Protein AF-A0AAE3IRQ3-F1 (afdb_monomer_lite)

Foldseek 3Di:
DCPVVVVVLLVVLLVLLVCLVCVDPDDPVVVVVVVVVSVVVVVVCVVVCVPDVVSVVSVVVSVVSVVVVVVVVVVVCVVVVPDD

Secondary structure (DSSP, 8-state):
--HHHHHHHHHHHHHHHHHHHT-S---HHHHHHHHHHHHHHHHHHHHHHTTS-HHHHHHHHHHHHHHHHHHHHHHTTTTSSS--

Structure (mmCIF, N/CA/C/O backbone):
data_AF-A0AAE3IRQ3-F1
#
_entry.id   AF-A0AAE3IRQ3-F1
#
loop_
_atom_site.group_PDB
_atom_site.id
_atom_site.type_symbol
_atom_site.label_atom_id
_atom_site.label_alt_id
_atom_site.label_comp_id
_atom_site.label_asym_id
_atom_site.label_entity_id
_atom_site.label_seq_id
_atom_site.pdbx_PDB_ins_code
_atom_site.Cartn_x
_atom_site.Cartn_y
_atom_site.Cartn_z
_atom_site.occupancy
_atom_site.B_iso_or_equiv
_atom_site.auth_seq_id
_atom_site.auth_comp_id
_atom_site.auth_asym_id
_atom_site.auth_atom_id
_atom_site.pdbx_PDB_model_num
ATOM 1 N N . MET A 1 1 ? 21.981 -9.377 -4.729 1.00 53.84 1 MET A N 1
ATOM 2 C CA . MET A 1 1 ? 21.414 -9.352 -3.360 1.00 53.84 1 MET A CA 1
ATOM 3 C C . MET A 1 1 ? 20.394 -8.221 -3.114 1.00 53.84 1 MET A C 1
ATOM 5 O O . MET A 1 1 ? 19.649 -8.334 -2.158 1.00 53.84 1 MET A O 1
ATOM 9 N N . GLY A 1 2 ? 20.303 -7.150 -3.929 1.00 64.06 2 GLY A N 1
ATOM 10 C CA . GLY A 1 2 ? 19.369 -6.026 -3.666 1.00 64.06 2 GLY A CA 1
ATOM 11 C C . GLY A 1 2 ? 17.944 -6.155 -4.239 1.00 64.06 2 GLY A C 1
ATOM 12 O O . GLY A 1 2 ? 17.013 -5.543 -3.729 1.00 64.06 2 GLY A O 1
ATOM 13 N N . MET A 1 3 ? 17.747 -6.980 -5.270 1.00 65.38 3 MET A N 1
ATOM 14 C CA . MET A 1 3 ? 16.468 -7.082 -5.999 1.00 65.38 3 MET A CA 1
ATOM 15 C C . MET A 1 3 ? 15.317 -7.643 -5.148 1.00 65.38 3 MET A C 1
ATOM 17 O O . MET A 1 3 ? 14.180 -7.200 -5.265 1.00 65.38 3 MET A O 1
ATOM 21 N N . LEU A 1 4 ? 15.626 -8.587 -4.254 1.00 71.75 4 LEU A N 1
ATOM 22 C CA . LEU A 1 4 ? 14.651 -9.220 -3.360 1.00 71.75 4 LEU A CA 1
ATOM 23 C C . LEU A 1 4 ? 14.111 -8.244 -2.305 1.00 71.75 4 LEU A C 1
ATOM 25 O O . LEU A 1 4 ? 12.928 -8.290 -1.985 1.00 71.75 4 LEU A O 1
ATOM 29 N N . LEU A 1 5 ? 14.955 -7.335 -1.805 1.00 68.00 5 LEU A N 1
ATOM 30 C CA . LEU A 1 5 ? 14.555 -6.303 -0.844 1.00 68.00 5 LEU A CA 1
ATOM 31 C C . LEU A 1 5 ? 13.591 -5.292 -1.474 1.00 68.00 5 LEU A C 1
ATOM 33 O O . LEU A 1 5 ? 12.574 -4.960 -0.870 1.00 68.00 5 LEU A O 1
ATOM 37 N N . LEU A 1 6 ? 13.868 -4.853 -2.708 1.00 66.44 6 LEU A N 1
ATOM 38 C CA . LEU A 1 6 ? 12.971 -3.949 -3.436 1.00 66.44 6 LEU A CA 1
ATOM 39 C C . LEU A 1 6 ? 11.621 -4.615 -3.735 1.00 66.44 6 LEU A C 1
ATOM 41 O O . LEU A 1 6 ? 10.571 -4.006 -3.537 1.00 66.44 6 LEU A O 1
ATOM 45 N N . TYR A 1 7 ? 11.650 -5.884 -4.156 1.00 66.88 7 TYR A N 1
ATOM 46 C CA . TYR A 1 7 ? 10.442 -6.666 -4.414 1.00 66.88 7 TYR A CA 1
ATOM 47 C C . TYR A 1 7 ? 9.576 -6.793 -3.155 1.00 66.88 7 TYR A C 1
ATOM 49 O O . TYR A 1 7 ? 8.369 -6.561 -3.204 1.00 66.88 7 TYR A O 1
ATOM 57 N N . TRP A 1 8 ? 10.194 -7.075 -2.006 1.00 77.38 8 TRP A N 1
ATOM 58 C CA . TRP A 1 8 ? 9.486 -7.194 -0.733 1.00 77.38 8 TRP A CA 1
ATOM 59 C C . TRP A 1 8 ? 8.817 -5.880 -0.309 1.00 77.38 8 TRP A C 1
ATOM 61 O O . TRP A 1 8 ? 7.665 -5.886 0.127 1.00 77.38 8 TRP A O 1
ATOM 71 N N . THR A 1 9 ? 9.496 -4.744 -0.495 1.00 74.81 9 THR A N 1
ATOM 72 C CA . THR A 1 9 ? 8.933 -3.413 -0.224 1.00 74.81 9 THR A CA 1
ATOM 73 C C . THR A 1 9 ? 7.720 -3.128 -1.102 1.00 74.81 9 THR A C 1
ATOM 75 O O . THR A 1 9 ? 6.681 -2.726 -0.584 1.00 74.81 9 THR A O 1
ATOM 78 N N . ILE A 1 10 ? 7.807 -3.393 -2.409 1.00 73.12 10 ILE A N 1
ATOM 79 C CA . ILE A 1 10 ? 6.695 -3.174 -3.347 1.00 73.12 10 ILE A CA 1
ATOM 80 C C . ILE A 1 10 ? 5.503 -4.074 -2.994 1.00 73.12 10 ILE A C 1
ATOM 82 O O . ILE A 1 10 ? 4.365 -3.611 -2.990 1.00 73.12 10 ILE A O 1
ATOM 86 N N . VAL A 1 11 ? 5.753 -5.336 -2.629 1.00 72.12 11 VAL A N 1
ATOM 87 C CA . VAL A 1 11 ? 4.709 -6.285 -2.211 1.00 72.12 11 VAL A CA 1
ATOM 88 C C . VAL A 1 11 ? 4.008 -5.816 -0.935 1.00 72.12 11 VAL A C 1
ATOM 90 O O . VAL A 1 11 ? 2.777 -5.748 -0.9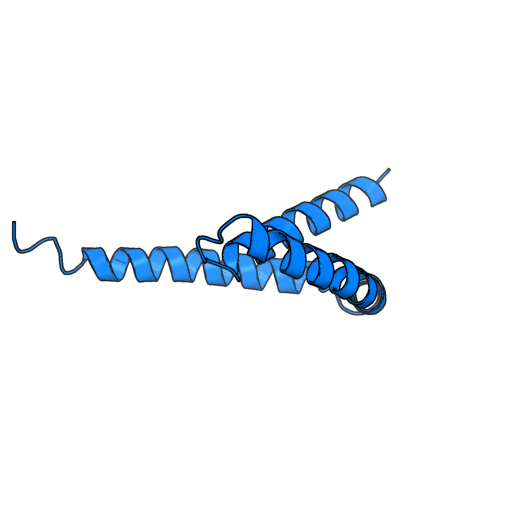09 1.00 72.12 11 VAL A O 1
ATOM 93 N N . ILE A 1 12 ? 4.765 -5.442 0.106 1.00 78.50 12 ILE A N 1
ATOM 94 C CA . ILE A 1 12 ? 4.194 -4.900 1.350 1.00 78.50 12 ILE A CA 1
ATOM 95 C C . ILE A 1 12 ? 3.377 -3.644 1.053 1.00 78.50 12 ILE A C 1
ATOM 97 O O . ILE A 1 12 ? 2.275 -3.483 1.581 1.00 78.50 12 ILE A O 1
ATOM 101 N N . LEU A 1 13 ? 3.894 -2.768 0.195 1.00 73.38 13 LEU A N 1
ATOM 102 C CA . LEU A 1 13 ? 3.261 -1.498 -0.117 1.00 73.38 13 LEU A CA 1
ATOM 103 C C . LEU A 1 13 ? 1.984 -1.672 -0.942 1.00 73.38 13 LEU A C 1
ATOM 105 O O . LEU A 1 13 ? 0.994 -1.003 -0.660 1.00 73.38 13 LEU A O 1
ATOM 109 N N . CYS A 1 14 ? 1.953 -2.621 -1.879 1.00 71.81 14 CYS A N 1
ATOM 110 C CA . CYS A 1 14 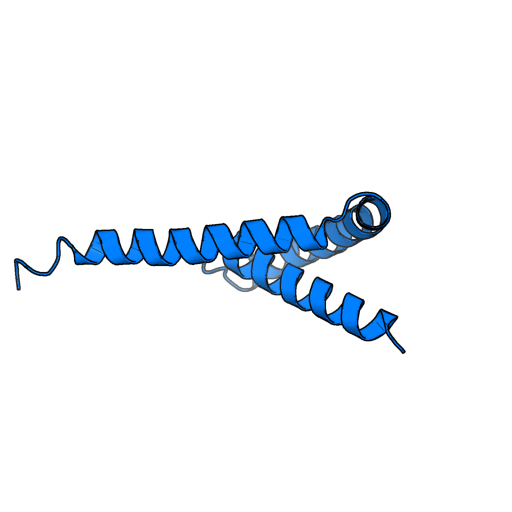? 0.741 -3.020 -2.595 1.00 71.81 14 CYS A CA 1
ATOM 111 C C . CYS A 1 14 ? -0.314 -3.597 -1.645 1.00 71.81 14 CYS A C 1
ATOM 113 O O . CYS A 1 14 ? -1.481 -3.218 -1.725 1.00 71.81 14 CYS A O 1
ATOM 115 N N . ILE A 1 15 ? 0.083 -4.466 -0.708 1.00 74.06 15 ILE A N 1
ATOM 116 C CA . ILE A 1 15 ? -0.831 -5.028 0.301 1.00 74.06 15 ILE A CA 1
ATOM 117 C C . ILE A 1 15 ? -1.384 -3.918 1.204 1.00 74.06 15 ILE A C 1
ATOM 119 O O . ILE A 1 15 ? -2.588 -3.882 1.478 1.00 74.06 15 ILE A O 1
ATOM 123 N N . ALA A 1 16 ? -0.524 -3.000 1.650 1.00 73.62 16 ALA A N 1
ATOM 124 C CA . ALA A 1 16 ? -0.907 -1.865 2.479 1.00 73.62 16 ALA A CA 1
ATOM 125 C C . ALA A 1 16 ? -1.847 -0.916 1.723 1.00 73.62 16 ALA A C 1
ATOM 127 O O . ALA A 1 16 ? -2.930 -0.626 2.224 1.00 73.62 16 ALA A O 1
ATOM 128 N N . ALA A 1 17 ? -1.491 -0.499 0.504 1.00 73.75 17 ALA A N 1
ATOM 129 C CA . ALA A 1 17 ? -2.315 0.343 -0.361 1.00 73.75 17 ALA A CA 1
ATOM 130 C C . ALA A 1 17 ? -3.669 -0.303 -0.663 1.00 73.75 17 ALA A C 1
ATOM 132 O O . ALA A 1 17 ? -4.690 0.377 -0.623 1.00 73.75 17 ALA A O 1
ATOM 133 N N . TYR A 1 18 ? -3.704 -1.620 -0.874 1.00 69.75 18 TYR A N 1
ATOM 134 C CA . TYR A 1 18 ? -4.942 -2.360 -1.075 1.00 69.75 18 TYR A CA 1
ATOM 135 C C . TYR A 1 18 ? -5.833 -2.333 0.175 1.00 69.75 18 TYR A C 1
ATOM 137 O O . TYR A 1 18 ? -7.000 -1.948 0.113 1.00 69.75 18 TYR A O 1
ATOM 145 N N . LYS A 1 19 ? -5.266 -2.647 1.344 1.00 69.12 19 LYS A N 1
ATOM 146 C CA . LYS A 1 19 ? -5.970 -2.600 2.636 1.00 69.12 19 LYS A CA 1
ATOM 147 C C . LYS A 1 19 ? -6.422 -1.188 3.033 1.00 69.12 19 LYS A C 1
ATOM 149 O O . LYS A 1 19 ? -7.392 -1.059 3.783 1.00 69.12 19 LYS A O 1
ATOM 154 N N . LEU A 1 20 ? -5.717 -0.143 2.588 1.00 69.06 20 LEU A N 1
ATOM 155 C CA . LEU A 1 20 ? -6.006 1.256 2.928 1.00 69.06 20 LEU A CA 1
ATOM 156 C C . LEU A 1 20 ? -6.945 1.938 1.925 1.00 69.06 20 LEU A C 1
ATOM 158 O O . LEU A 1 20 ? -7.853 2.647 2.352 1.00 69.06 20 LEU A O 1
ATOM 162 N N . GLY A 1 21 ? -6.757 1.707 0.624 1.00 65.69 21 GLY A N 1
ATOM 163 C CA . GLY A 1 21 ? -7.611 2.217 -0.452 1.00 65.69 21 GLY A CA 1
ATOM 164 C C . GLY A 1 21 ? -8.986 1.551 -0.454 1.00 65.69 21 GLY A C 1
ATOM 165 O O . GLY A 1 21 ? -10.004 2.222 -0.601 1.00 65.69 21 GLY A O 1
ATOM 166 N N . PHE A 1 22 ? -9.036 0.251 -0.159 1.00 59.69 22 PHE A N 1
ATOM 167 C CA . PHE A 1 22 ? -10.268 -0.473 0.141 1.00 59.69 22 PHE A CA 1
ATOM 168 C C . PHE A 1 22 ? -10.457 -0.567 1.657 1.00 59.69 22 PHE A C 1
ATOM 170 O O . PHE A 1 22 ? -10.462 -1.656 2.227 1.00 59.69 22 PHE A O 1
ATOM 177 N N . ALA A 1 23 ? -10.638 0.576 2.333 1.00 55.06 23 ALA A N 1
ATOM 178 C CA . ALA A 1 23 ? -11.034 0.669 3.747 1.00 55.06 23 ALA A CA 1
ATOM 179 C C . ALA A 1 23 ? -12.445 0.091 4.017 1.00 55.06 23 ALA A C 1
ATOM 181 O O . ALA A 1 23 ? -13.273 0.695 4.699 1.00 55.06 23 ALA A O 1
ATOM 182 N N . GLN A 1 24 ? -12.747 -1.078 3.470 1.00 52.22 24 GLN A N 1
ATOM 183 C CA . GLN A 1 24 ? -14.052 -1.688 3.451 1.00 52.22 24 GLN A CA 1
ATOM 184 C C . GLN A 1 24 ? -13.926 -3.093 4.050 1.00 52.22 24 GLN A C 1
ATOM 186 O O . GLN A 1 24 ? -13.139 -3.925 3.601 1.00 52.22 24 GLN A O 1
ATOM 191 N N . LYS A 1 25 ? -14.700 -3.343 5.114 1.00 49.34 25 LYS A N 1
ATOM 192 C CA . LYS A 1 25 ? -14.909 -4.681 5.677 1.00 49.34 25 LYS A CA 1
ATOM 193 C C . LYS A 1 25 ? -15.513 -5.542 4.569 1.00 49.34 25 LYS A C 1
ATOM 195 O O . LYS A 1 25 ? -16.692 -5.377 4.260 1.00 49.34 25 LYS A O 1
ATOM 200 N N . LEU A 1 26 ? -14.713 -6.386 3.921 1.00 54.19 26 LEU A N 1
ATOM 201 C CA . LEU A 1 26 ? -15.197 -7.201 2.811 1.00 54.19 26 LEU A CA 1
ATOM 202 C C . LEU A 1 26 ? -15.438 -8.649 3.252 1.00 54.19 26 LEU A C 1
ATOM 204 O O . LEU A 1 26 ? -14.497 -9.297 3.710 1.00 54.19 26 LEU A O 1
ATOM 208 N N . PRO A 1 27 ? -16.674 -9.166 3.096 1.00 55.12 27 PRO A N 1
ATOM 209 C CA . PRO A 1 27 ? -16.968 -10.588 3.247 1.00 55.12 27 PRO A CA 1
ATOM 210 C C . PRO A 1 27 ? -16.136 -11.402 2.244 1.00 55.12 27 PRO A C 1
ATOM 212 O O . PRO A 1 27 ? -15.886 -10.935 1.128 1.00 55.12 27 PRO A O 1
ATOM 215 N N . LEU A 1 28 ? -15.720 -12.611 2.645 1.00 61.38 28 LEU A N 1
ATOM 216 C CA . LEU A 1 28 ? -14.660 -13.409 2.004 1.00 61.38 28 LEU A CA 1
ATOM 217 C C . LEU A 1 28 ? -14.786 -13.529 0.469 1.00 61.38 28 LEU A C 1
ATOM 219 O O . LEU A 1 28 ? -13.778 -13.491 -0.231 1.00 61.38 28 LEU A O 1
ATOM 223 N N . ILE A 1 29 ? -16.008 -13.580 -0.070 1.00 69.38 29 ILE A N 1
ATOM 224 C CA . ILE A 1 29 ? -16.278 -13.706 -1.512 1.00 69.38 29 ILE A CA 1
ATOM 225 C C . ILE A 1 29 ? -15.817 -12.487 -2.335 1.00 69.38 29 ILE A C 1
ATOM 227 O O . ILE A 1 29 ? -15.267 -12.658 -3.421 1.00 69.38 29 ILE A O 1
ATOM 231 N N . LYS A 1 30 ? -15.979 -11.248 -1.845 1.00 65.50 30 LYS A N 1
ATOM 232 C CA . LYS A 1 30 ? -15.546 -10.054 -2.606 1.00 65.50 30 LYS A CA 1
ATOM 233 C C . LYS A 1 30 ? -14.023 -9.906 -2.632 1.00 65.50 30 LYS A C 1
ATOM 235 O O . LYS A 1 30 ? -13.494 -9.345 -3.583 1.00 65.50 30 LYS A O 1
ATOM 240 N N . SER A 1 31 ? -13.316 -10.454 -1.642 1.00 72.75 31 SER A N 1
ATOM 241 C CA . SER A 1 31 ? -11.849 -10.432 -1.609 1.00 72.75 31 SER A CA 1
ATOM 242 C C . SER A 1 31 ? -11.229 -11.196 -2.782 1.00 72.75 31 SER A C 1
ATOM 244 O O . SER A 1 31 ? -10.184 -10.784 -3.271 1.00 72.75 31 SER A O 1
ATOM 246 N N . ILE A 1 32 ? -11.868 -12.274 -3.254 1.00 78.81 32 ILE A N 1
ATOM 247 C CA . ILE A 1 32 ? -11.366 -13.105 -4.363 1.00 78.81 32 ILE A CA 1
ATOM 248 C C . ILE A 1 32 ? -11.365 -12.342 -5.687 1.00 78.81 32 ILE A C 1
ATOM 250 O O . ILE A 1 32 ? -10.341 -12.300 -6.364 1.00 78.81 32 ILE A O 1
ATOM 254 N N . VAL A 1 33 ? -12.482 -11.694 -6.036 1.00 80.94 33 VAL A N 1
ATOM 255 C CA . VAL A 1 33 ? -12.585 -10.907 -7.280 1.00 80.94 33 VAL A CA 1
ATOM 256 C C . VAL A 1 33 ? -11.543 -9.802 -7.287 1.00 80.94 33 VAL A C 1
ATOM 258 O O . VAL A 1 33 ? -10.870 -9.573 -8.290 1.00 80.94 33 VAL A O 1
ATOM 261 N N . VAL A 1 34 ? -11.368 -9.141 -6.145 1.00 77.12 34 VAL A N 1
ATOM 262 C CA . VAL A 1 34 ? -10.431 -8.035 -6.079 1.00 77.12 34 VAL A CA 1
ATOM 263 C C . VAL A 1 34 ? -8.977 -8.513 -6.055 1.00 77.12 34 VAL A C 1
ATOM 265 O O . VAL A 1 34 ? -8.158 -7.880 -6.706 1.00 77.12 34 VAL A O 1
ATOM 268 N N . TYR A 1 35 ? -8.645 -9.648 -5.427 1.00 72.62 35 TYR A N 1
ATOM 269 C CA . TYR A 1 35 ? -7.322 -10.275 -5.587 1.00 72.62 35 TYR A CA 1
ATOM 270 C C . TYR A 1 35 ? -7.043 -10.670 -7.045 1.00 72.62 35 TYR A C 1
ATOM 272 O O . TYR A 1 35 ? -5.915 -10.517 -7.508 1.00 72.62 35 TYR A O 1
ATOM 280 N N . GLY A 1 36 ? -8.064 -11.121 -7.783 1.00 81.94 36 GLY A N 1
ATOM 281 C CA . GLY A 1 36 ? -7.963 -11.406 -9.217 1.00 81.94 36 GLY A CA 1
ATOM 282 C C . GLY A 1 36 ? -7.651 -10.156 -10.046 1.00 81.94 36 GLY A C 1
ATOM 283 O O . GLY A 1 36 ? -6.727 -10.163 -10.859 1.00 81.94 36 GLY A O 1
ATOM 284 N N . VAL A 1 37 ? -8.354 -9.049 -9.786 1.00 81.44 37 VAL A N 1
ATOM 285 C CA . VAL A 1 37 ? -8.057 -7.746 -10.408 1.00 81.44 37 VAL A CA 1
ATOM 286 C C . VAL A 1 37 ? -6.689 -7.215 -9.967 1.00 81.44 37 VAL A C 1
ATOM 288 O O . VAL A 1 37 ? -5.993 -6.612 -10.776 1.00 81.44 37 VAL A O 1
ATOM 291 N N . LEU A 1 38 ? -6.262 -7.470 -8.725 1.00 78.50 38 LEU A N 1
ATOM 292 C CA . LEU A 1 38 ? -4.945 -7.075 -8.216 1.00 78.50 38 LEU A CA 1
ATOM 293 C C . LEU A 1 38 ? -3.815 -7.821 -8.932 1.00 78.50 38 LEU A C 1
ATOM 295 O O . LEU A 1 38 ? -2.805 -7.212 -9.258 1.00 78.50 38 LEU A O 1
ATOM 299 N N . LEU A 1 39 ? -3.991 -9.117 -9.206 1.00 77.38 39 LEU A N 1
ATOM 300 C CA . LEU A 1 39 ? -3.030 -9.929 -9.959 1.00 77.38 39 LEU A CA 1
ATOM 301 C C . LEU A 1 39 ? -2.874 -9.431 -11.401 1.00 77.38 39 LEU A C 1
ATOM 303 O O . LEU A 1 39 ? -1.743 -9.252 -11.854 1.00 77.38 39 LEU A O 1
ATOM 307 N N . LEU A 1 40 ? -3.986 -9.137 -12.082 1.00 84.00 40 LEU A N 1
ATOM 308 C CA . LEU A 1 40 ? -3.970 -8.539 -13.424 1.00 84.00 40 LEU A CA 1
ATOM 309 C C . LEU A 1 40 ? -3.409 -7.109 -13.420 1.00 84.00 40 LEU A C 1
ATOM 311 O O . LEU A 1 40 ? -2.609 -6.735 -14.277 1.00 84.00 40 LEU A O 1
ATOM 315 N N . GLY A 1 41 ? -3.782 -6.313 -12.420 1.00 76.06 41 GLY A N 1
ATOM 316 C CA . GLY A 1 41 ? -3.267 -4.965 -12.215 1.00 76.06 41 GLY A CA 1
ATOM 317 C C . GLY A 1 41 ? -1.766 -4.963 -11.944 1.00 76.06 41 GLY A C 1
ATOM 318 O O . GLY A 1 41 ? -1.070 -4.130 -12.505 1.00 76.06 41 GLY A O 1
ATOM 319 N N . CYS A 1 42 ? -1.249 -5.927 -11.173 1.00 74.50 42 CYS A N 1
ATOM 320 C CA . CYS A 1 42 ? 0.183 -6.121 -10.927 1.00 74.50 42 CYS A CA 1
ATOM 321 C C . CYS A 1 42 ? 0.952 -6.463 -12.202 1.00 74.50 42 CYS A C 1
ATOM 323 O O . CYS A 1 42 ? 2.095 -6.045 -12.328 1.00 74.50 42 CYS A O 1
ATOM 325 N N . THR A 1 43 ? 0.353 -7.174 -13.161 1.00 78.50 43 THR A N 1
ATOM 326 C CA . THR A 1 43 ? 1.017 -7.458 -14.444 1.00 78.50 43 THR A CA 1
ATOM 327 C C . THR A 1 43 ? 1.221 -6.169 -15.244 1.00 78.50 43 THR A C 1
ATOM 329 O O . THR A 1 43 ? 2.304 -5.923 -15.771 1.00 78.50 43 THR A O 1
ATOM 332 N N . ILE A 1 44 ? 0.206 -5.299 -15.249 1.00 81.44 44 ILE A N 1
ATOM 333 C CA . ILE A 1 44 ? 0.251 -3.975 -15.886 1.00 81.44 44 ILE A CA 1
ATOM 334 C C . ILE A 1 44 ? 1.178 -3.023 -15.105 1.00 81.44 44 ILE A C 1
ATOM 336 O O . ILE A 1 44 ? 1.985 -2.315 -15.705 1.00 81.44 44 ILE A O 1
ATOM 340 N N . LEU A 1 45 ? 1.122 -3.040 -13.768 1.00 75.62 45 LEU A N 1
ATOM 341 C CA . LEU A 1 45 ? 1.977 -2.242 -12.883 1.00 75.62 45 LEU A CA 1
ATOM 342 C C . LEU A 1 45 ? 3.441 -2.663 -12.953 1.00 75.62 45 LEU A C 1
ATOM 344 O O . LEU A 1 45 ? 4.296 -1.801 -12.841 1.00 75.62 45 LEU A O 1
ATOM 348 N N . SER A 1 46 ? 3.752 -3.947 -13.134 1.00 73.31 46 SER A N 1
ATOM 349 C CA . SER A 1 46 ? 5.133 -4.393 -13.347 1.00 73.31 46 SER A CA 1
ATOM 350 C C . SER A 1 46 ? 5.683 -3.848 -14.659 1.00 73.31 46 SER A C 1
ATOM 352 O O . SER A 1 46 ? 6.849 -3.477 -14.711 1.00 73.31 46 SER A O 1
ATOM 354 N N . PHE A 1 47 ? 4.841 -3.755 -15.692 1.00 78.38 47 PHE A N 1
ATOM 355 C CA . PHE A 1 47 ? 5.238 -3.249 -17.003 1.00 78.38 47 PHE A CA 1
ATOM 356 C C . PHE A 1 47 ? 5.408 -1.719 -17.015 1.00 78.38 47 PHE A C 1
ATOM 358 O O . PHE A 1 47 ? 6.371 -1.206 -17.576 1.00 78.38 47 PHE A O 1
ATOM 365 N N . LEU A 1 48 ? 4.519 -0.978 -16.342 1.00 74.25 48 LEU A N 1
ATOM 366 C CA . LEU A 1 48 ? 4.636 0.481 -16.187 1.00 74.25 48 LEU A CA 1
ATOM 367 C C . LEU A 1 48 ? 5.622 0.886 -15.079 1.00 74.25 48 LEU A C 1
ATOM 369 O O . LEU A 1 48 ? 6.220 1.955 -15.144 1.00 74.25 48 LEU A O 1
ATOM 373 N N . GLY A 1 49 ? 5.815 0.043 -14.068 1.00 69.88 49 GLY A N 1
ATOM 374 C CA . GLY A 1 49 ? 6.628 0.305 -12.879 1.00 69.88 49 GLY A CA 1
ATOM 375 C C . GLY A 1 49 ? 8.133 0.305 -13.140 1.00 69.88 49 GLY A C 1
ATOM 376 O O . GLY A 1 49 ? 8.891 0.873 -12.359 1.00 69.88 49 GLY A O 1
ATOM 377 N N . THR A 1 50 ? 8.577 -0.302 -14.245 1.00 71.50 50 THR A N 1
ATOM 378 C CA . THR A 1 50 ? 9.977 -0.229 -14.695 1.00 71.50 50 THR A CA 1
ATOM 379 C C . THR A 1 50 ? 10.344 1.166 -15.213 1.00 71.50 50 THR A C 1
ATOM 381 O O . THR A 1 50 ? 11.507 1.550 -15.139 1.00 71.50 50 THR A O 1
ATOM 384 N N . VAL A 1 51 ? 9.364 1.935 -15.706 1.00 71.88 51 VAL A N 1
ATOM 385 C CA . VAL A 1 51 ? 9.569 3.270 -16.303 1.00 71.88 51 VAL A CA 1
ATOM 386 C C . VAL A 1 51 ? 8.970 4.410 -15.475 1.00 71.88 51 VAL A C 1
ATOM 388 O O . VAL A 1 51 ? 9.447 5.539 -15.553 1.00 71.88 51 VAL A O 1
ATOM 391 N N . ILE A 1 52 ? 7.959 4.130 -14.650 1.00 75.38 52 ILE A N 1
ATOM 392 C CA . ILE A 1 52 ? 7.321 5.081 -13.739 1.00 75.38 52 ILE A CA 1
ATOM 393 C C . ILE A 1 52 ? 7.558 4.568 -12.313 1.00 75.38 52 ILE A C 1
ATOM 395 O O . ILE A 1 52 ? 7.176 3.434 -12.032 1.00 75.38 52 ILE A O 1
ATOM 399 N N . PRO A 1 53 ? 8.158 5.347 -11.392 1.00 71.88 53 PRO A N 1
ATOM 400 C CA . PRO A 1 53 ? 8.417 4.936 -10.007 1.00 71.88 53 PRO A CA 1
ATOM 401 C C . PRO A 1 53 ? 7.111 4.830 -9.192 1.00 71.88 53 PRO A C 1
ATOM 403 O O . PRO A 1 53 ? 6.845 5.596 -8.268 1.00 71.88 53 PRO A O 1
ATOM 406 N N . ILE A 1 54 ? 6.264 3.858 -9.541 1.00 74.38 54 ILE A N 1
ATOM 407 C CA . ILE A 1 54 ? 4.939 3.622 -8.953 1.00 74.38 54 ILE A CA 1
ATOM 408 C C . ILE A 1 54 ? 5.052 3.246 -7.473 1.00 74.38 54 ILE A C 1
ATOM 410 O O . ILE A 1 54 ? 4.144 3.552 -6.706 1.00 74.38 54 ILE A O 1
ATOM 414 N N . ALA A 1 55 ? 6.173 2.648 -7.056 1.00 76.50 55 ALA A N 1
ATOM 415 C CA . ALA A 1 55 ? 6.464 2.372 -5.652 1.00 76.50 55 ALA A CA 1
ATOM 416 C C . ALA A 1 55 ? 6.427 3.655 -4.805 1.00 76.50 55 ALA A C 1
ATOM 418 O O . ALA A 1 55 ? 5.734 3.700 -3.791 1.00 76.50 55 ALA A O 1
ATOM 419 N N . GLU A 1 56 ? 7.073 4.724 -5.274 1.00 77.94 56 GLU A N 1
ATOM 420 C CA . GLU A 1 56 ? 7.078 6.024 -4.596 1.00 77.94 56 GLU A CA 1
ATOM 421 C C . GLU A 1 56 ? 5.671 6.640 -4.584 1.00 77.94 56 GLU A C 1
ATOM 423 O O . GLU A 1 56 ? 5.206 7.138 -3.559 1.00 77.94 56 GLU A O 1
ATOM 428 N N . GLY A 1 57 ? 4.936 6.529 -5.698 1.00 82.00 57 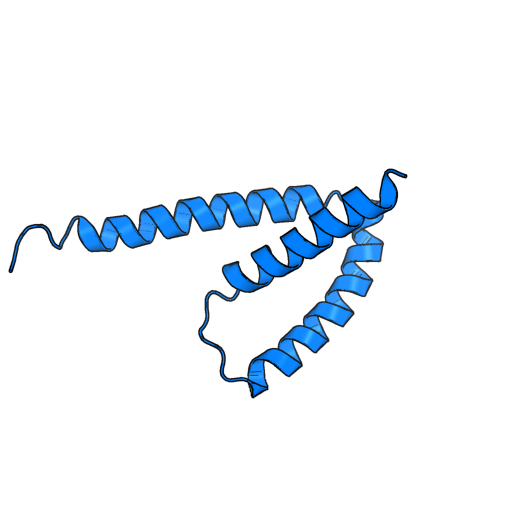GLY A N 1
ATOM 429 C CA . GLY A 1 57 ? 3.546 6.987 -5.790 1.00 82.00 57 GLY A CA 1
ATOM 430 C C . GLY A 1 57 ? 2.617 6.268 -4.807 1.00 82.00 57 GLY A C 1
ATOM 431 O O . GLY A 1 57 ? 1.850 6.912 -4.089 1.00 82.00 57 GLY A O 1
ATOM 432 N N . LEU A 1 58 ? 2.722 4.940 -4.708 1.00 79.38 58 LEU A N 1
ATOM 433 C CA . LEU A 1 58 ? 1.977 4.147 -3.729 1.00 79.38 58 LEU A CA 1
ATOM 434 C C . LEU A 1 58 ? 2.355 4.532 -2.296 1.00 79.38 58 LEU A C 1
ATOM 436 O O . LEU A 1 58 ? 1.476 4.600 -1.437 1.00 79.38 58 LEU A O 1
ATOM 440 N N . PHE A 1 59 ? 3.636 4.812 -2.045 1.00 81.44 59 PHE A N 1
ATOM 441 C CA . PHE A 1 59 ? 4.123 5.203 -0.725 1.00 81.44 59 PHE A 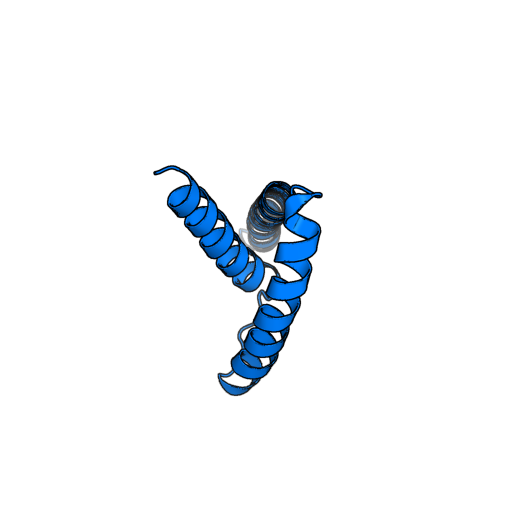CA 1
ATOM 442 C C . PHE A 1 59 ? 3.503 6.527 -0.287 1.00 81.44 59 PHE A C 1
ATOM 444 O O . PHE A 1 59 ? 2.948 6.616 0.810 1.00 81.44 59 PHE A O 1
ATOM 451 N N . VAL A 1 60 ? 3.501 7.523 -1.177 1.00 85.38 60 VAL A N 1
ATOM 452 C CA . VAL A 1 60 ? 2.879 8.829 -0.927 1.00 85.38 60 VAL A CA 1
ATOM 453 C C . VAL A 1 60 ? 1.371 8.690 -0.721 1.00 85.38 60 VAL A C 1
ATOM 455 O O . VAL A 1 60 ? 0.839 9.257 0.231 1.00 85.38 60 VAL A O 1
ATOM 458 N N . ILE A 1 61 ? 0.672 7.900 -1.543 1.00 83.06 61 ILE A N 1
ATOM 459 C CA . ILE A 1 61 ? -0.777 7.677 -1.393 1.00 83.06 61 ILE A CA 1
ATOM 460 C C . ILE A 1 61 ? -1.090 7.023 -0.042 1.00 83.06 61 ILE A C 1
ATOM 462 O O . ILE A 1 61 ? -1.994 7.473 0.664 1.00 83.06 61 ILE A O 1
ATOM 466 N N . VAL A 1 62 ? -0.334 5.994 0.351 1.00 81.94 62 VAL A N 1
ATOM 467 C CA . VAL A 1 62 ? -0.478 5.329 1.655 1.00 81.94 62 VAL A CA 1
ATOM 468 C C . VAL A 1 62 ? -0.220 6.311 2.793 1.00 81.94 62 VAL A C 1
ATOM 470 O O . VAL A 1 62 ? -1.016 6.363 3.729 1.00 81.94 62 VAL A O 1
ATOM 473 N N . LEU A 1 63 ? 0.837 7.119 2.703 1.00 86.50 63 LEU A N 1
ATOM 474 C CA . LEU A 1 63 ? 1.190 8.112 3.716 1.00 86.50 63 LEU A CA 1
ATOM 475 C C . LEU A 1 63 ? 0.103 9.190 3.859 1.00 86.50 63 LEU A C 1
ATOM 477 O O . LEU A 1 63 ? -0.335 9.490 4.970 1.00 86.50 63 LEU A O 1
ATOM 481 N N . VAL A 1 64 ? -0.398 9.721 2.741 1.00 86.19 64 VAL A N 1
ATOM 482 C CA . VAL A 1 64 ? -1.479 10.718 2.713 1.00 86.19 64 VAL A CA 1
ATOM 483 C C . VAL A 1 64 ? -2.779 10.1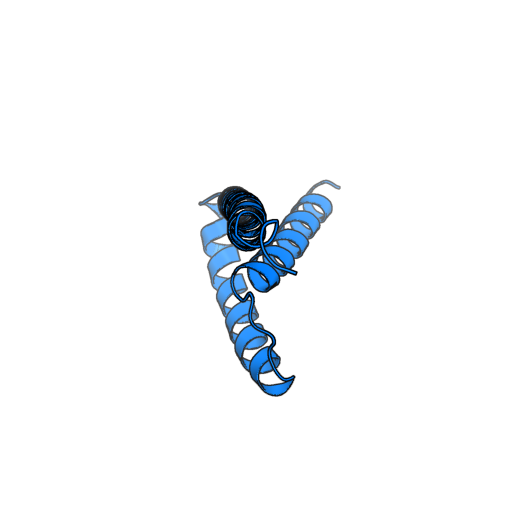33 3.266 1.00 86.19 64 VAL A C 1
ATOM 485 O O . VAL A 1 64 ? -3.430 10.772 4.091 1.00 86.19 64 VAL A O 1
ATOM 488 N N . LEU A 1 65 ? -3.149 8.906 2.882 1.00 79.38 65 LEU A N 1
ATOM 489 C CA . LEU A 1 65 ? -4.332 8.220 3.409 1.00 79.38 65 LEU A CA 1
ATOM 490 C C . LEU A 1 65 ? -4.196 7.889 4.899 1.00 79.38 65 LEU A C 1
ATOM 492 O O . LEU A 1 65 ? -5.181 7.997 5.629 1.00 79.38 65 LEU A O 1
ATOM 496 N N . LEU A 1 66 ? -3.000 7.519 5.366 1.00 83.75 66 LEU A N 1
ATOM 497 C CA . LEU A 1 66 ? -2.703 7.290 6.781 1.00 83.75 66 LEU A CA 1
ATOM 498 C C . LEU A 1 66 ? -2.940 8.575 7.587 1.00 83.75 66 LEU A C 1
ATOM 500 O O . LEU A 1 66 ? -3.694 8.562 8.564 1.00 83.75 66 LEU A O 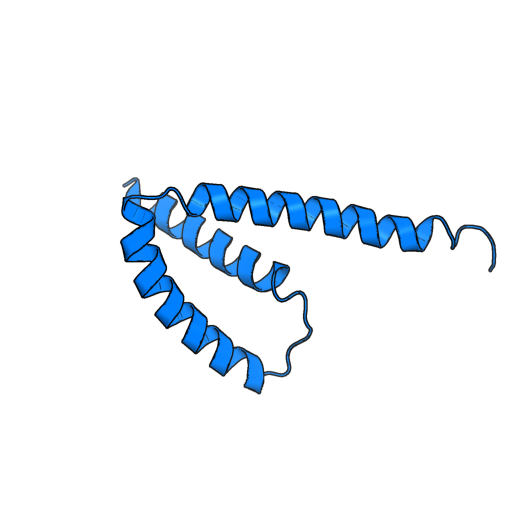1
ATOM 504 N N . ILE A 1 67 ? -2.369 9.695 7.130 1.00 86.75 67 ILE A N 1
ATOM 505 C CA . ILE A 1 67 ? -2.546 11.017 7.745 1.00 86.75 67 ILE A CA 1
ATOM 506 C C . ILE A 1 67 ? -4.021 11.435 7.705 1.00 86.75 67 ILE A C 1
ATOM 508 O O . ILE A 1 67 ? -4.585 11.832 8.727 1.00 86.75 67 ILE A O 1
ATOM 512 N N . TYR A 1 68 ? -4.679 11.297 6.553 1.00 82.62 68 TYR A N 1
ATOM 513 C CA . TYR A 1 68 ? -6.090 11.637 6.374 1.00 82.62 68 TYR A CA 1
ATOM 514 C C . TYR A 1 68 ? -7.004 10.802 7.276 1.00 82.62 68 TYR A C 1
ATOM 516 O O . TYR A 1 68 ? -7.932 11.333 7.889 1.00 82.62 68 TYR A O 1
ATOM 524 N N . ARG A 1 69 ? -6.730 9.500 7.411 1.00 75.81 69 ARG A N 1
ATOM 525 C CA . ARG A 1 69 ? -7.493 8.594 8.272 1.00 75.81 69 ARG A CA 1
ATOM 526 C C . ARG A 1 69 ? -7.357 9.002 9.733 1.00 75.81 69 ARG A C 1
ATOM 528 O O . ARG A 1 69 ? -8.371 9.106 10.422 1.00 75.81 69 ARG A O 1
ATOM 535 N N . ILE A 1 70 ? -6.139 9.304 10.184 1.00 79.12 70 ILE A N 1
ATOM 536 C CA . ILE A 1 70 ? -5.896 9.806 11.542 1.00 79.12 70 ILE A CA 1
ATOM 537 C C . ILE A 1 70 ? -6.630 11.134 11.756 1.00 79.12 70 ILE A C 1
ATOM 539 O O . ILE A 1 70 ? -7.345 11.270 12.749 1.00 79.12 70 ILE A O 1
ATOM 543 N N . ARG A 1 71 ? -6.553 12.083 10.813 1.00 81.88 71 ARG A N 1
ATOM 544 C CA . ARG A 1 71 ? -7.305 13.348 10.900 1.00 81.88 71 ARG A CA 1
ATOM 545 C C . ARG A 1 71 ? -8.810 13.118 10.994 1.00 81.88 71 ARG A C 1
ATOM 547 O O . ARG A 1 71 ? -9.436 13.593 11.933 1.00 81.88 71 ARG A O 1
ATOM 554 N N . ARG A 1 72 ? -9.397 12.341 10.083 1.00 65.44 72 ARG A N 1
ATOM 555 C CA . ARG A 1 72 ? -10.853 12.131 10.021 1.00 65.44 72 ARG A CA 1
ATOM 556 C C . ARG A 1 72 ? -11.401 11.387 11.240 1.00 65.44 72 ARG A C 1
ATOM 558 O O . ARG A 1 72 ? -12.534 11.634 11.647 1.00 65.44 72 ARG A O 1
ATOM 565 N N . HIS A 1 73 ? -10.618 10.498 11.852 1.00 65.75 73 HIS A N 1
ATOM 566 C CA . HIS A 1 73 ? -10.998 9.880 13.125 1.00 65.75 73 HIS A CA 1
ATOM 567 C C . HIS A 1 73 ? -10.879 10.845 14.314 1.00 65.75 73 HIS A C 1
ATOM 569 O O . HIS A 1 73 ? -11.635 10.700 15.274 1.00 65.75 73 HIS A O 1
ATOM 575 N N . ARG A 1 74 ? -9.990 11.847 14.249 1.00 60.25 74 ARG A N 1
ATOM 576 C CA . ARG A 1 74 ? -9.894 12.908 15.264 1.00 60.25 74 ARG A CA 1
ATOM 577 C C . ARG A 1 74 ? -11.025 13.931 15.157 1.00 60.25 74 ARG A C 1
ATOM 579 O O . ARG A 1 74 ? -11.526 14.346 16.195 1.00 60.25 74 ARG A O 1
ATOM 586 N N . GLU A 1 75 ? -11.517 14.252 13.960 1.00 57.38 75 GLU A N 1
ATOM 587 C CA . GLU A 1 75 ? -12.668 15.169 13.808 1.00 57.38 75 GLU A CA 1
ATOM 588 C C . GLU A 1 75 ? -13.979 14.583 14.351 1.00 57.38 75 GLU A C 1
ATOM 590 O O . GLU A 1 75 ? -14.845 15.320 14.806 1.00 57.38 75 GLU A O 1
ATOM 595 N N . LYS A 1 76 ? -14.088 13.251 14.442 1.00 55.12 76 LYS A N 1
ATOM 596 C CA . LYS A 1 76 ? -15.197 12.586 15.149 1.00 55.12 76 LYS A CA 1
ATOM 597 C C . LYS A 1 76 ? -15.075 12.624 16.677 1.00 55.12 76 LYS A C 1
ATOM 599 O O . LYS A 1 76 ? -16.049 12.329 17.354 1.00 55.12 76 LYS A O 1
ATOM 604 N N . LYS A 1 77 ? -13.898 12.952 17.225 1.00 53.41 77 LYS A N 1
ATOM 605 C CA . LYS A 1 77 ? -13.662 13.034 18.679 1.00 53.41 77 LYS A CA 1
ATOM 606 C C . LYS A 1 77 ? -13.618 14.465 19.214 1.00 53.41 77 LYS A C 1
ATOM 608 O O . LYS A 1 77 ? -13.857 14.652 20.398 1.00 53.41 77 LYS A O 1
ATOM 613 N N . VAL A 1 78 ? -13.389 15.471 18.368 1.00 53.84 78 VAL A N 1
ATOM 614 C CA . VAL A 1 78 ? -13.473 16.888 18.783 1.00 53.84 78 VAL A CA 1
ATOM 615 C C . VAL A 1 78 ? -14.928 17.331 19.032 1.00 53.84 78 VAL A C 1
ATOM 617 O O . VAL A 1 78 ? -15.150 18.303 19.739 1.00 53.84 78 VAL A O 1
ATOM 620 N N . GLY A 1 79 ? -15.923 16.564 18.569 1.00 50.03 79 GLY A N 1
ATOM 621 C CA . GLY A 1 79 ? -17.333 16.710 18.959 1.00 50.03 79 GLY A CA 1
ATOM 622 C C . GLY A 1 79 ? -17.825 15.747 20.051 1.00 50.03 79 GLY A C 1
ATOM 623 O O . GLY A 1 79 ? -19.022 15.691 20.280 1.00 50.03 79 GLY A O 1
ATOM 624 N N . ALA A 1 80 ? -16.947 14.965 20.692 1.00 50.09 80 ALA A N 1
ATOM 625 C CA . ALA A 1 80 ? -17.320 14.002 21.743 1.00 50.09 80 ALA A CA 1
ATOM 626 C C . ALA A 1 80 ? -16.437 14.157 22.998 1.00 50.09 80 ALA A C 1
ATOM 628 O O . ALA A 1 80 ? -16.039 13.185 23.636 1.00 50.09 80 ALA A O 1
ATOM 629 N N . GLY A 1 81 ? -16.082 15.408 23.301 1.00 46.16 81 GLY A N 1
ATOM 630 C CA . GLY A 1 81 ? -15.602 15.867 24.610 1.00 46.16 81 GLY A CA 1
ATOM 631 C C . GLY A 1 81 ? -16.605 16.801 25.302 1.00 46.16 81 GLY A C 1
ATOM 632 O O . GLY A 1 81 ? -16.250 17.473 26.262 1.00 46.16 81 GLY A O 1
ATOM 633 N N . VAL A 1 82 ? -17.840 16.855 24.792 1.00 53.34 82 VAL A N 1
ATOM 634 C CA . VAL A 1 82 ? -19.025 17.488 25.382 1.00 53.34 82 VAL A CA 1
ATOM 635 C C . VAL A 1 82 ? -20.183 16.516 25.097 1.00 53.34 82 VAL A C 1
ATOM 637 O O . VAL A 1 82 ? -20.428 16.234 23.931 1.00 53.34 82 VAL A O 1
ATOM 640 N N . GLN A 1 83 ? -20.836 16.007 26.152 1.00 41.59 83 GLN A N 1
ATOM 641 C CA . GLN A 1 83 ? -21.808 14.884 26.218 1.00 41.59 83 GLN A CA 1
ATOM 642 C C . GLN A 1 83 ? -21.165 13.489 26.073 1.00 41.59 83 GLN A C 1
ATOM 644 O O . GLN A 1 83 ? -20.715 13.111 24.996 1.00 41.59 83 GLN A O 1
ATOM 649 N N . GLN A 1 84 ? -20.824 12.825 27.188 1.00 39.88 84 GLN A N 1
ATOM 650 C CA . GLN A 1 84 ? -21.697 12.006 28.065 1.00 39.88 84 GLN A CA 1
ATOM 651 C C . GLN A 1 84 ? -22.301 10.801 27.348 1.00 39.88 84 GLN A C 1
ATOM 653 O O . GLN A 1 84 ? -23.158 11.011 26.467 1.00 39.88 84 GLN A O 1
#

Radius of gyration: 16.86 Å; chains: 1; bounding box: 43×31×45 Å

Sequence (84 aa):
MGMLLLYWTIVILCIAAYKLGFAQKLPLIKSIVVYGVLLLGCTILSFLGTVIPIAEGLFVIVLVLLIYRIRRHREKKVGAGVQQ

InterPro domains:
  IPR025620 YlaH-like protein [PF14036] (2-71)

pLDDT: mean 70.34, std 11.16, range [39.88, 86.75]

Organism: NCBI:txid1325689